Protein 6VLP (pdb70)

Structure (mmCIF, N/CA/C/O backbone):
data_6VLP
#
_entry.id   6VLP
#
_cell.length_a   42.551
_cell.length_b   63.280
_cell.length_c   72.383
_cell.angle_alpha   90.000
_cell.angle_beta   90.000
_cell.angle_gamma   90.000
#
_symmetry.space_group_name_H-M   'C 2 2 21'
#
loop_
_entity.id
_entity.type
_entity.pdbx_description
1 polymer Hop1
2 non-polymer TRIS(HYDROXYETHYL)AMINOMETHANE
3 non-polymer 'SULFATE ION'
4 water water
#
loop_
_atom_site.group_PDB
_atom_site.id
_atom_site.type_symbol
_atom_site.label_atom_id
_atom_site.label_alt_id
_atom_site.label_comp_id
_atom_site.label_asym_id
_atom_site.label_entity_id
_atom_site.label_seq_id
_atom_site.pdbx_PDB_ins_code
_atom_site.Cartn_x
_atom_site.Cartn_y
_atom_site.Cartn_z
_atom_site.occupancy
_atom_site.B_iso_or_equiv
_atom_site.auth_seq_id
_atom_site.auth_comp_id
_atom_site.auth_asym_id
_atom_site.auth_atom_id
_atom_site.pdbx_PDB_model_num
ATOM 1 N N . GLU A 1 18 ? 20.83300 -9.85400 -14.42400 1.000 59.73085 18 GLU A N 1
ATOM 2 C CA . GLU A 1 18 ? 19.46000 -10.25100 -14.14700 1.000 54.50654 18 GLU A CA 1
ATOM 3 C C . GLU A 1 18 ? 18.61800 -9.01100 -13.92400 1.000 55.20136 18 GLU A C 1
ATOM 4 O O . GLU A 1 18 ? 18.28400 -8.29400 -14.86700 1.000 58.97549 18 GLU A O 1
ATOM 6 N N . ILE A 1 19 ? 18.29800 -8.74600 -12.65700 1.000 43.26835 19 ILE A N 1
ATOM 7 C CA . ILE A 1 19 ? 17.38800 -7.64800 -12.35500 1.000 26.92954 19 ILE A CA 1
ATOM 8 C C . ILE A 1 19 ? 18.06100 -6.29600 -12.56600 1.000 28.83240 19 ILE A C 1
ATOM 9 O O . ILE A 1 19 ? 17.39300 -5.31200 -12.90900 1.000 26.02417 19 ILE A O 1
ATOM 14 N N . GLU A 1 20 ? 19.37900 -6.21800 -12.38300 1.000 30.56682 20 GLU A N 1
ATOM 15 C CA . GLU A 1 20 ? 20.05400 -4.92600 -12.51800 1.000 24.82929 20 GLU A CA 1
ATOM 16 C C . GLU A 1 20 ? 19.85100 -4.35000 -13.91600 1.000 24.47136 20 GLU A C 1
ATOM 17 O O . GLU A 1 20 ? 19.69300 -3.13500 -14.08000 1.000 28.16127 20 GLU A O 1
ATOM 23 N N . SER A 1 21 ? 19.81600 -5.21000 -14.93000 1.000 26.20314 21 SER A N 1
ATOM 24 C CA . SER A 1 21 ? 19.58500 -4.74400 -16.29000 1.000 31.12742 21 SER A CA 1
ATOM 25 C C . SER A 1 21 ? 18.21700 -4.08900 -16.41800 1.000 29.42195 21 SER A C 1
ATOM 26 O O . SER A 1 21 ? 18.08200 -3.04100 -17.05800 1.000 27.77701 21 SER A O 1
ATOM 29 N N . LEU A 1 22 ? 17.19300 -4.69000 -15.80500 1.000 25.62149 22 LEU A N 1
ATOM 30 C CA . LEU A 1 22 ? 15.85600 -4.10100 -15.83800 1.000 23.64494 22 LEU A CA 1
ATOM 31 C C . LEU A 1 22 ? 15.80000 -2.80600 -15.05300 1.000 24.36871 22 LEU A C 1
ATOM 32 O O . LEU A 1 22 ? 15.06800 -1.88800 -15.43300 1.000 22.28425 22 LEU A O 1
ATOM 37 N N . ALA A 1 23 ? 16.57100 -2.70200 -13.96800 1.000 21.10779 23 ALA A N 1
ATOM 38 C CA . ALA A 1 23 ? 16.59500 -1.45500 -13.20700 1.000 22.37110 23 ALA A CA 1
ATOM 39 C C . ALA A 1 23 ? 17.27500 -0.34300 -13.99300 1.000 24.22133 23 ALA A C 1
ATOM 40 O O . ALA A 1 23 ? 16.80600 0.79900 -14.00100 1.000 20.82355 23 ALA A O 1
ATOM 42 N N . ARG A 1 24 ? 18.39200 -0.65200 -14.64600 1.000 20.63142 24 ARG A N 1
ATOM 43 C CA . ARG A 1 24 ? 19.03800 0.34900 -15.49100 1.000 21.16833 24 ARG A CA 1
ATOM 44 C C . ARG A 1 24 ? 18.13000 0.76000 -16.63600 1.000 24.94246 24 ARG A C 1
ATOM 45 O O . ARG A 1 24 ? 18.04800 1.94300 -16.98200 1.000 26.84796 24 ARG A O 1
ATOM 53 N N . TYR A 1 25 ? 17.44700 -0.20600 -17.24500 1.000 25.75572 25 TYR A N 1
ATOM 54 C CA . TYR A 1 25 ? 16.47800 0.14200 -18.26900 1.000 22.53165 25 TYR A CA 1
ATOM 55 C C . TYR A 1 25 ? 15.41600 1.07800 -17.70900 1.000 26.95060 25 TYR A C 1
ATOM 56 O O . TYR A 1 25 ? 15.02900 2.05700 -18.36000 1.000 24.07920 25 TYR A O 1
ATOM 65 N N . ALA A 1 26 ? 14.92200 0.78700 -16.50400 1.000 23.64757 26 ALA A N 1
ATOM 66 C CA . ALA A 1 26 ? 13.87000 1.61700 -15.92400 1.000 20.18400 26 ALA A CA 1
ATOM 67 C C . ALA A 1 26 ? 14.36000 3.04100 -15.73200 1.000 19.44970 26 ALA A C 1
ATOM 68 O O . ALA A 1 26 ? 13.66500 4.00200 -16.07000 1.000 20.64195 26 ALA A O 1
ATOM 70 N N . VAL A 1 27 ? 15.55300 3.19000 -15.16900 1.000 20.22085 27 VAL A N 1
ATOM 71 C CA . VAL A 1 27 ? 16.11100 4.52400 -14.97200 1.000 18.25482 27 VAL A CA 1
ATOM 72 C C . VAL A 1 27 ? 16.32900 5.19900 -16.31600 1.000 23.00013 27 VAL A C 1
ATOM 73 O O . VAL A 1 27 ? 16.02200 6.38300 -16.48700 1.000 25.13459 27 VAL A O 1
ATOM 77 N N . ASP A 1 28 ? 16.89000 4.45500 -17.28000 1.000 23.32385 28 ASP A N 1
ATOM 78 C CA . ASP A 1 28 ? 17.13100 4.99800 -18.61500 1.000 26.79532 28 ASP A CA 1
ATOM 79 C C . ASP A 1 28 ? 15.83200 5.49700 -19.23600 1.000 29.91411 28 ASP A C 1
ATOM 80 O O . ASP A 1 28 ? 15.78700 6.60100 -19.79300 1.000 28.59027 28 ASP A O 1
ATOM 85 N N . GLU A 1 29 ? 14.76300 4.68500 -19.16400 1.000 25.67939 29 GLU A N 1
ATOM 86 C CA . GLU A 1 29 ? 13.48800 5.08300 -19.75900 1.000 27.83755 29 GLU A CA 1
ATOM 87 C C . GLU A 1 29 ? 12.89500 6.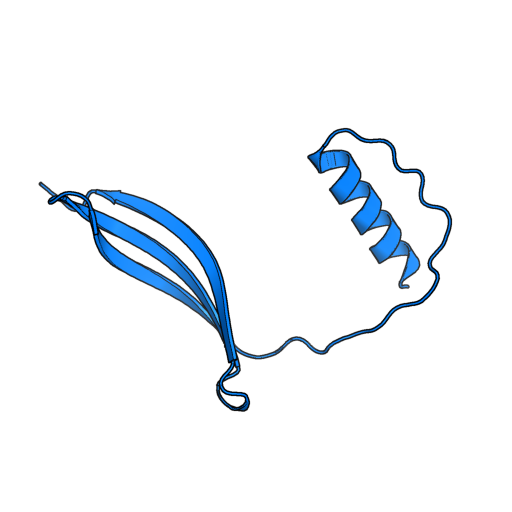27300 -19.03100 1.000 27.09535 29 GLU A C 1
ATOM 88 O O . GLU A 1 29 ? 12.33200 7.17900 -19.65800 1.000 30.19836 29 GLU A O 1
ATOM 94 N N . HIS A 1 30 ? 13.00200 6.27700 -17.70700 1.000 27.68227 30 HIS A N 1
ATOM 95 C CA . HIS A 1 30 ? 12.52700 7.41400 -16.93600 1.000 24.81877 30 HIS A CA 1
ATOM 96 C C . HIS A 1 30 ? 13.29200 8.66900 -17.32400 1.000 21.67628 30 HIS A C 1
ATOM 97 O O . HIS A 1 30 ? 12.69000 9.71600 -17.58800 1.000 29.02980 30 HIS A O 1
ATOM 104 N N . ASN A 1 31 ? 14.62500 8.56600 -17.41400 1.000 26.61898 31 ASN A N 1
ATOM 105 C CA . ASN A 1 31 ? 15.43800 9.72100 -17.79400 1.000 25.03721 31 ASN A CA 1
ATOM 106 C C . ASN A 1 31 ? 15.07600 10.22400 -19.18300 1.000 32.13280 31 ASN A C 1
ATOM 107 O O . ASN A 1 31 ? 14.95800 11.43800 -19.40000 1.000 33.03817 31 ASN A O 1
ATOM 112 N N . LYS A 1 32 ? 14.90200 9.30400 -20.13800 1.000 29.35878 32 LYS A N 1
ATOM 113 C CA . LYS A 1 32 ? 14.54400 9.68100 -21.50100 1.000 37.57029 32 LYS A CA 1
ATOM 114 C C . LYS A 1 32 ? 13.19900 10.39600 -21.55400 1.000 29.43248 32 LYS A C 1
ATOM 115 O O . LYS A 1 32 ? 12.99500 11.28000 -22.39900 1.000 34.08567 32 LYS A O 1
ATOM 121 N N . LYS A 1 33 ? 12.28000 10.04100 -20.65700 1.000 35.11474 33 LYS A N 1
ATOM 122 C CA . LYS A 1 33 ? 10.95100 10.64000 -20.66400 1.000 35.32792 33 LYS A CA 1
ATOM 123 C C . LYS A 1 33 ? 10.99700 12.11600 -20.30600 1.000 41.37338 33 LYS A C 1
ATOM 124 O O . LYS A 1 33 ? 10.35600 12.94000 -20.96200 1.000 44.37374 33 LYS A O 1
ATOM 130 N N . GLN A 1 34 ? 11.71700 12.47200 -19.24500 1.000 39.13364 34 GLN A N 1
ATOM 131 C CA . GLN A 1 34 ? 11.66200 13.83700 -18.73600 1.000 39.84688 34 GLN A CA 1
ATOM 132 C C . GLN A 1 34 ? 12.99000 14.57200 -18.86800 1.000 33.34610 34 GLN A C 1
ATOM 133 O O . GLN A 1 34 ? 13.11100 15.70200 -18.37800 1.000 35.18580 34 GLN A O 1
ATOM 139 N N . ASN A 1 35 ? 13.98100 13.96100 -19.52000 1.000 33.29347 35 ASN A N 1
ATOM 140 C CA . ASN A 1 35 ? 15.30900 14.55700 -19.69100 1.000 34.19357 35 ASN A CA 1
ATOM 141 C C . ASN A 1 35 ? 16.00100 14.77900 -18.34600 1.000 31.09057 35 ASN A C 1
ATOM 142 O O . ASN A 1 35 ? 16.70900 15.77000 -18.14700 1.000 30.94582 35 ASN A O 1
ATOM 147 N N . SER A 1 36 ? 15.81200 13.84800 -17.41800 1.000 30.64052 36 SER A N 1
ATOM 148 C CA . SER A 1 36 ? 16.56800 13.87300 -16.17400 1.000 28.96137 36 SER A CA 1
ATOM 149 C C . SER A 1 36 ? 17.82900 13.01700 -16.31000 1.000 29.70883 36 SER A C 1
ATOM 150 O O . SER A 1 36 ? 17.99700 12.26600 -17.26900 1.000 34.09093 36 SER A O 1
ATOM 153 N N . LEU A 1 37 ? 18.74300 13.15200 -15.34400 1.000 24.39503 37 LEU A N 1
ATOM 154 C CA . LEU A 1 37 ? 19.92200 12.29000 -15.27200 1.000 35.10158 37 LEU A CA 1
ATOM 155 C C . LEU A 1 37 ? 20.01300 11.67500 -13.87800 1.000 24.86877 37 LEU A C 1
ATOM 156 O O . LEU A 1 37 ? 20.96600 11.88700 -13.12700 1.000 23.68705 37 LEU A O 1
ATOM 161 N N . LEU A 1 38 ? 18.97800 10.92500 -13.50700 1.000 20.74722 38 LEU A N 1
ATOM 162 C CA . LEU A 1 38 ? 19.13200 10.00700 -12.39000 1.000 19.03912 38 LEU A CA 1
ATOM 163 C C . LEU A 1 38 ? 20.28300 9.07000 -12.71900 1.000 22.61850 38 LEU A C 1
ATOM 164 O O . LEU A 1 38 ? 20.36900 8.55100 -13.84000 1.000 25.00300 38 LEU A O 1
ATOM 169 N N . GLN A 1 39 ? 21.16500 8.87500 -11.75600 1.000 23.58704 39 GLN A N 1
ATOM 170 C CA . GLN A 1 39 ? 22.33600 8.02000 -11.91100 1.000 22.23161 39 GLN A CA 1
ATOM 171 C C . GLN A 1 39 ? 22.11100 6.77300 -11.05700 1.000 22.96328 39 GLN A C 1
ATOM 172 O O . GLN A 1 39 ? 22.24200 6.80600 -9.83200 1.000 26.44791 39 GLN A O 1
ATOM 178 N N . PHE A 1 40 ? 21.77800 5.67200 -11.73000 1.000 19.63656 40 PHE A N 1
ATOM 179 C CA . PHE A 1 40 ? 21.52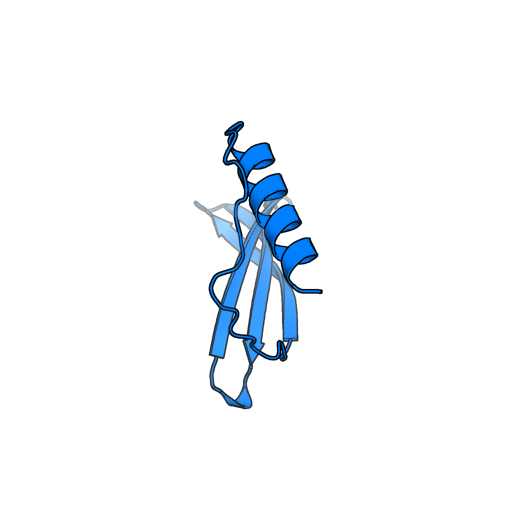400 4.40800 -11.05200 1.000 20.08399 40 PHE A CA 1
ATOM 180 C C . PHE A 1 40 ? 22.68000 4.05600 -10.13000 1.000 22.49480 40 PHE A C 1
ATOM 181 O O . PHE A 1 40 ? 23.84800 4.16600 -10.51100 1.000 23.59230 40 PHE A O 1
ATOM 189 N N . GLU A 1 41 ? 22.34700 3.63600 -8.91000 1.000 19.78132 41 GLU A N 1
ATOM 190 C CA . GLU A 1 41 ? 23.33000 3.17400 -7.94500 1.000 21.80525 41 GLU A CA 1
ATOM 191 C C . GLU A 1 41 ? 23.22000 1.67200 -7.69700 1.000 23.34227 41 GLU A C 1
ATOM 192 O O . GLU A 1 41 ? 24.19000 0.94800 -7.91900 1.000 25.18986 41 GLU A O 1
ATOM 198 N N . LYS A 1 42 ? 22.06800 1.17800 -7.25400 1.000 20.25243 42 LYS A N 1
ATOM 199 C CA . LYS A 1 42 ? 21.93500 -0.25200 -6.98800 1.000 23.66336 42 LYS A CA 1
ATOM 200 C C . LYS A 1 42 ? 20.46700 -0.61300 -6.82700 1.000 21.41836 42 LYS A C 1
ATOM 201 O O . LYS A 1 42 ? 19.61700 0.24400 -6.56300 1.000 20.99199 42 LYS A O 1
ATOM 207 N N . VAL A 1 43 ? 20.18900 -1.90800 -6.96300 1.000 20.20242 43 VAL A N 1
ATOM 208 C CA . VAL A 1 43 ? 18.88600 -2.46100 -6.61600 1.000 15.91507 43 VAL A CA 1
ATOM 209 C C . VAL A 1 43 ? 18.89200 -2.77700 -5.12600 1.000 23.20278 43 VAL A C 1
ATOM 210 O O . VAL A 1 43 ? 19.85000 -3.37600 -4.60900 1.000 21.47626 43 VAL A O 1
ATOM 214 N N . VAL A 1 44 ? 17.84900 -2.34000 -4.43400 1.000 18.64171 44 VAL A N 1
ATOM 215 C CA . VAL A 1 44 ? 17.67900 -2.64900 -3.01700 1.000 16.37038 44 VAL A CA 1
ATOM 216 C C . VAL A 1 44 ? 16.96600 -3.97600 -2.84400 1.000 15.48344 44 VAL A C 1
ATOM 217 O O . VAL A 1 44 ? 17.39600 -4.83300 -2.07100 1.000 19.29179 44 VAL A O 1
ATOM 221 N N A ASN A 1 45 ? 15.86200 -4.16300 -3.56500 0.570 18.49169 45 ASN A N 1
ATOM 222 N N B ASN A 1 45 ? 15.87000 -4.15800 -3.56500 0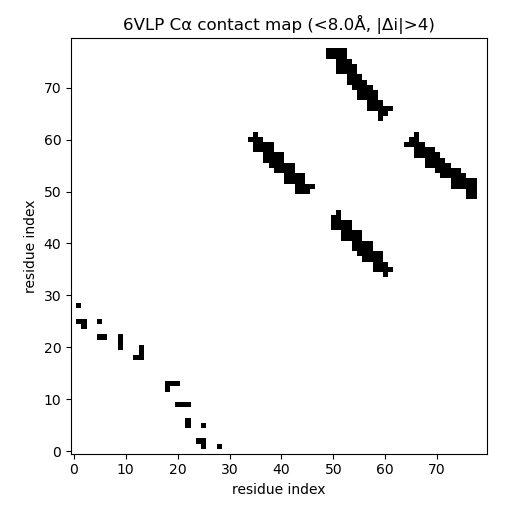.430 18.49432 45 ASN A N 1
ATOM 223 C CA A ASN A 1 45 ? 15.01600 -5.34600 -3.45600 0.570 20.47877 45 ASN A CA 1
ATOM 224 C CA B ASN A 1 45 ? 15.18900 -5.43900 -3.59800 0.430 21.91052 45 ASN A CA 1
ATOM 225 C C A ASN A 1 45 ? 14.04800 -5.36200 -4.62900 0.570 22.80537 45 ASN A C 1
ATOM 226 C C B ASN A 1 45 ? 14.17700 -5.39400 -4.72600 0.430 22.18950 45 ASN A C 1
ATOM 227 O O A ASN A 1 45 ? 13.61500 -4.30600 -5.09200 0.570 18.82331 45 ASN A O 1
ATOM 228 O O B ASN A 1 45 ? 13.86400 -4.33000 -5.26500 0.430 19.37338 45 ASN A O 1
ATOM 237 N N . THR A 1 46 ? 13.68900 -6.56700 -5.09000 1.000 21.30255 46 THR A N 1
ATOM 238 C CA . THR A 1 46 ? 12.70200 -6.71800 -6.13700 1.000 19.21546 46 THR A CA 1
ATOM 239 C C . THR A 1 46 ? 11.60700 -7.64700 -5.64100 1.000 22.87643 46 THR A C 1
ATOM 240 O O . THR A 1 46 ? 11.90200 -8.67300 -5.02200 1.000 22.60008 46 THR A O 1
ATOM 244 N N . LYS A 1 47 ? 10.35500 -7.24600 -5.86000 1.000 21.06305 47 LYS A N 1
ATOM 245 C CA . LYS A 1 47 ? 9.20300 -8.12800 -5.78300 1.000 26.49002 47 LYS A CA 1
ATOM 246 C C . LYS A 1 47 ? 8.79300 -8.49500 -7.19600 1.000 24.37134 47 LYS A C 1
ATOM 247 O O . LYS A 1 47 ? 8.99900 -7.73000 -8.13400 1.000 25.44252 47 LYS A O 1
ATOM 253 N N . GLN A 1 48 ? 8.21700 -9.67000 -7.37100 1.000 27.40855 48 GLN A N 1
ATOM 254 C CA . GLN A 1 48 ? 7.78800 -9.98600 -8.72000 1.000 27.60594 48 GLN A CA 1
ATOM 255 C C . GLN A 1 48 ? 6.39500 -10.56800 -8.70200 1.000 32.35914 48 GLN A C 1
ATOM 256 O O . GLN A 1 48 ? 5.98400 -11.22600 -7.74600 1.000 37.76505 48 GLN A O 1
ATOM 262 N N . GLN A 1 49 ? 5.66300 -10.27200 -9.76600 1.000 31.67748 49 GLN A N 1
ATOM 263 C CA . GLN A 1 49 ? 4.25500 -10.60800 -9.86000 1.000 38.64148 49 GLN A CA 1
ATOM 264 C C . GLN A 1 49 ? 4.05000 -11.27600 -11.21100 1.000 30.74579 49 GLN A C 1
ATOM 265 O O . GLN A 1 49 ? 4.47200 -10.74400 -12.24400 1.000 29.50091 49 GLN A O 1
ATOM 271 N N . VAL A 1 50 ? 3.45400 -12.46400 -11.19900 1.000 34.03040 50 VAL A N 1
ATOM 272 C CA . VAL A 1 50 ? 3.11200 -13.12100 -12.45200 1.000 32.38546 50 VAL A CA 1
ATOM 273 C C . VAL A 1 50 ? 1.98800 -12.35600 -13.12800 1.000 32.69866 50 VAL A C 1
ATOM 274 O O . VAL A 1 50 ? 0.97200 -12.03300 -12.51000 1.000 37.59924 50 VAL A O 1
ATOM 278 N N . VAL A 1 51 ? 2.16800 -12.08600 -14.40700 1.000 24.17395 51 VAL A N 1
ATOM 279 C CA . VAL A 1 51 ? 1.23200 -11.32300 -15.21400 1.000 32.13280 51 VAL A CA 1
ATOM 280 C C . VAL A 1 51 ? 0.36500 -12.31000 -15.99300 1.000 34.55677 51 VAL A C 1
ATOM 281 O O . VAL A 1 51 ? 0.88200 -13.20800 -16.66900 1.000 32.19860 51 VAL A O 1
ATOM 285 N N . SER A 1 52 ? -0.95600 -12.20200 -15.83900 1.000 26.68741 52 SER A N 1
ATOM 286 C CA . SER A 1 52 ? -1.87000 -13.11600 -16.50700 1.000 26.42685 52 SER A CA 1
ATOM 287 C C . SER A 1 52 ? -3.19300 -12.40600 -16.77900 1.000 28.81398 52 SER A C 1
ATOM 288 O O . SER A 1 52 ? -3.39900 -11.25300 -16.39100 1.000 29.32194 52 SER A O 1
ATOM 291 N N . GLY A 1 53 ? -4.09000 -13.11300 -17.44900 1.000 30.56156 53 GLY A N 1
ATOM 292 C CA . GLY A 1 53 ? -5.35700 -12.53400 -17.85400 1.000 33.41980 53 GLY A CA 1
ATOM 293 C C . GLY A 1 53 ? -5.37400 -12.18600 -19.32800 1.000 33.66193 53 GLY A C 1
ATOM 294 O O . GLY A 1 53 ? -4.56900 -12.67200 -20.12400 1.000 32.26966 53 GLY A O 1
ATOM 295 N N . THR A 1 54 ? -6.30500 -11.30800 -19.69000 1.000 19.86028 54 THR A N 1
ATOM 296 C CA . THR A 1 54 ? -6.53100 -10.93800 -21.08000 1.000 20.28664 54 THR A CA 1
ATOM 297 C C . THR A 1 54 ? -6.57700 -9.42800 -21.22900 1.000 20.47877 54 THR A C 1
ATOM 298 O O . THR A 1 54 ? -7.17400 -8.74100 -20.39700 1.000 19.00228 54 THR A O 1
ATOM 302 N N . ILE A 1 55 ? -5.95100 -8.90900 -22.28900 1.000 18.58381 55 ILE A N 1
ATOM 303 C CA . ILE A 1 55 ? -6.17500 -7.53100 -22.71700 1.000 15.67030 55 ILE A CA 1
ATOM 304 C C . ILE A 1 55 ? -7.16500 -7.57300 -23.86900 1.000 16.72043 55 ILE A C 1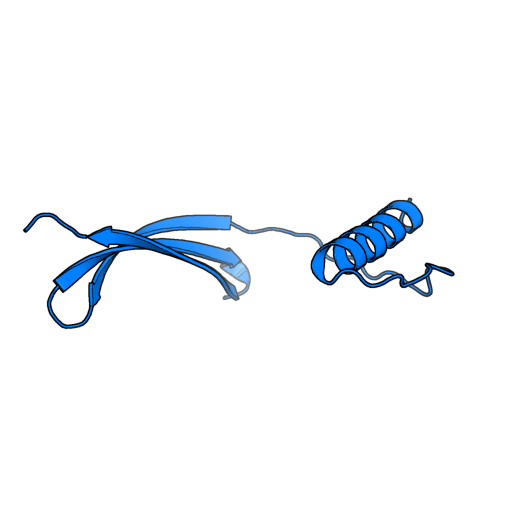
ATOM 305 O O . ILE A 1 55 ? -6.94400 -8.27800 -24.86200 1.000 19.79185 55 ILE A O 1
ATOM 310 N N . TYR A 1 56 ? -8.26500 -6.83900 -23.72600 1.000 16.89939 56 TYR A N 1
ATOM 311 C CA . TYR A 1 56 ? -9.25100 -6.68000 -24.78000 1.000 17.55210 56 TYR A CA 1
ATOM 312 C C . TYR A 1 56 ? -8.99600 -5.33600 -25.44000 1.000 17.88372 56 TYR A C 1
ATOM 313 O O . TYR A 1 56 ? -8.92800 -4.31700 -24.75600 1.000 18.84173 56 TYR A O 1
ATOM 322 N N . ILE A 1 57 ? -8.77000 -5.34900 -26.74900 1.000 18.29956 57 ILE A N 1
ATOM 323 C CA . ILE A 1 57 ? -8.60700 -4.12700 -27.52200 1.000 15.74662 57 ILE A CA 1
ATOM 324 C C . ILE A 1 57 ? -9.94700 -3.90100 -28.20500 1.000 19.05755 57 ILE A C 1
ATOM 325 O O . ILE A 1 57 ? -10.28400 -4.56600 -29.19000 1.000 17.63896 57 ILE A O 1
ATOM 330 N N . ILE A 1 58 ? -10.74200 -3.00100 -27.62900 1.000 19.09176 58 ILE A N 1
ATOM 331 C CA . ILE A 1 58 ? -12.14900 -2.83600 -27.97400 1.000 15.89138 58 ILE A CA 1
ATOM 332 C C . ILE A 1 58 ? -12.32100 -1.59600 -28.83500 1.000 16.20721 58 ILE A C 1
ATOM 333 O O . IL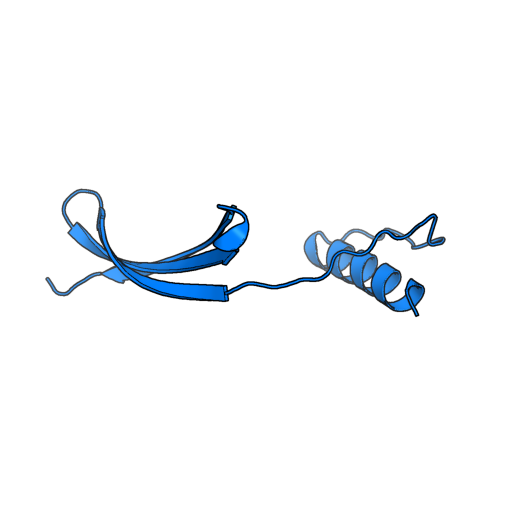E A 1 58 ? -12.06300 -0.48000 -28.37900 1.000 20.04451 58 ILE A O 1
ATOM 338 N N . THR A 1 59 ? -12.78700 -1.78400 -30.06800 1.000 15.86243 59 THR A N 1
ATOM 339 C CA . THR A 1 59 ? -13.20800 -0.66000 -30.90000 1.000 13.87798 59 THR A CA 1
ATOM 340 C C . THR A 1 59 ? -14.68800 -0.44800 -30.63800 1.000 17.31787 59 THR A C 1
ATOM 341 O O . THR A 1 59 ? -15.47100 -1.39400 -30.75300 1.000 19.31021 59 THR A O 1
ATOM 345 N N . LEU A 1 60 ? -15.07100 0.77700 -30.29200 1.000 18.17586 60 LEU A N 1
ATOM 346 C CA . LEU A 1 60 ? -16.43700 1.01900 -29.86000 1.000 15.68083 60 LEU A CA 1
ATOM 347 C C . LEU A 1 60 ? -16.90200 2.36300 -30.40300 1.000 14.62807 60 LEU A C 1
ATOM 348 O O . LEU A 1 60 ? -16.09600 3.24600 -30.71100 1.000 18.19692 60 LEU A O 1
ATOM 353 N N . GLU A 1 61 ? -18.22100 2.50200 -30.51600 1.000 16.01771 61 GLU A N 1
ATOM 354 C CA . GLU A 1 61 ? -18.85700 3.76700 -30.86400 1.000 18.04427 61 GLU A CA 1
ATOM 355 C C . GLU A 1 61 ? -19.37100 4.44000 -29.60300 1.000 22.72115 61 GLU A C 1
ATOM 356 O O . GLU A 1 61 ? -19.95600 3.78600 -28.73900 1.000 19.24441 61 GLU A O 1
ATOM 362 N N . ALA A 1 62 ? -19.18700 5.75500 -29.51100 1.000 19.46286 62 ALA A N 1
ATOM 363 C CA . ALA A 1 62 ? -19.76800 6.49800 -28.41000 1.000 19.17072 62 ALA A CA 1
ATOM 364 C C . ALA A 1 62 ? -20.05700 7.90500 -28.89600 1.000 21.88947 62 ALA A C 1
ATOM 365 O O . ALA A 1 62 ? -19.38000 8.41800 -29.79200 1.000 20.77881 62 ALA A O 1
ATOM 367 N N . VAL A 1 63 ? -21.07500 8.51400 -28.30700 1.000 24.24238 63 VAL A N 1
ATOM 368 C CA . VAL A 1 63 ? -21.53500 9.82900 -28.72200 1.000 22.92380 63 VAL A CA 1
ATOM 369 C C . VAL A 1 63 ? -20.88900 10.87000 -27.82000 1.000 31.20374 63 VAL A C 1
ATOM 370 O O . VAL A 1 63 ? -20.89800 10.73500 -26.58900 1.000 29.83516 63 VAL A O 1
ATOM 374 N N . ASP A 1 64 ? -20.33300 11.91100 -28.43200 1.000 31.03530 64 ASP A N 1
ATOM 375 C CA . ASP A 1 64 ? -19.62700 12.97500 -27.72500 1.000 31.30375 64 ASP A CA 1
ATOM 376 C C . ASP A 1 64 ? -20.24700 14.28700 -28.16600 1.000 31.55642 64 ASP A C 1
ATOM 377 O O . ASP A 1 64 ? -20.18800 14.63100 -29.34900 1.000 32.83025 64 ASP A O 1
ATOM 382 N N . GLY A 1 65 ? -20.86800 14.99200 -27.22800 1.000 36.72546 65 GLY A N 1
ATOM 383 C CA . GLY A 1 65 ? -21.50800 16.25500 -27.56300 1.000 42.23927 65 GLY A CA 1
ATOM 384 C C . GLY A 1 65 ? -22.42000 16.16200 -28.76600 1.000 46.27134 65 GLY A C 1
ATOM 385 O O . GLY A 1 65 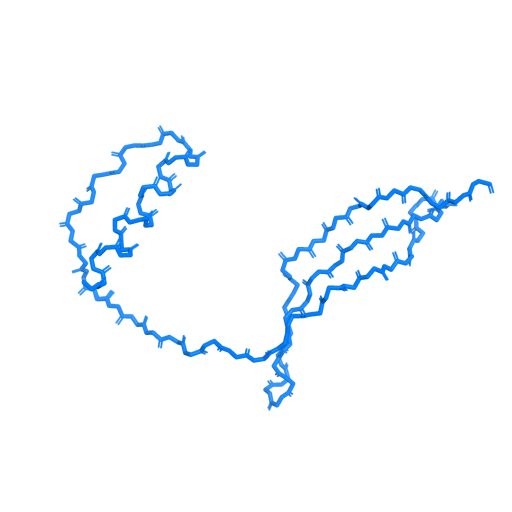? -22.44700 17.07700 -29.59400 1.000 45.40018 65 GLY A O 1
ATOM 386 N N . GLY A 1 66 ? -23.14500 15.05700 -28.89400 1.000 35.37793 66 GLY A N 1
ATOM 387 C CA . GLY A 1 66 ? -24.11100 14.91500 -29.96500 1.000 38.51514 66 GLY A CA 1
ATOM 388 C C . GLY A 1 66 ? -23.58100 14.33200 -31.25800 1.000 38.77570 66 GLY A C 1
ATOM 389 O O . GLY A 1 66 ? -24.36400 14.14600 -32.20200 1.000 43.30782 66 GLY A O 1
ATOM 390 N N . LYS A 1 67 ? -22.28800 14.04400 -31.34500 1.000 33.01712 67 LYS A N 1
ATOM 391 C CA . LYS A 1 67 ? -21.70600 13.46700 -32.54600 1.000 29.76409 67 LYS A CA 1
ATOM 392 C C . LYS A 1 67 ? -21.16600 12.08500 -32.21800 1.000 27.47435 67 LYS A C 1
ATOM 393 O O . LYS A 1 67 ? -20.44900 11.91800 -31.22400 1.000 25.18460 67 LYS A O 1
ATOM 396 N N . LYS A 1 68 ? -21.49000 11.10100 -33.05900 1.000 24.86351 68 LYS A N 1
ATOM 397 C CA . LYS A 1 68 ? -21.00100 9.74700 -32.84300 1.000 20.30507 68 LYS A CA 1
ATOM 398 C C . LYS A 1 68 ? -19.55900 9.62600 -33.31900 1.000 20.96830 68 LYS A C 1
ATOM 399 O O . LYS A 1 68 ? -19.22600 10.01500 -34.44300 1.000 24.13447 68 LYS A O 1
ATOM 405 N N . LYS A 1 69 ? -18.71000 9.07900 -32.46000 1.000 24.95826 69 LYS A N 1
ATOM 406 C CA . LYS A 1 69 ? -17.30200 8.89600 -32.76100 1.000 23.28963 69 LYS A CA 1
ATOM 407 C C . LYS A 1 69 ? -16.89600 7.46900 -32.43600 1.000 23.17909 69 LYS A C 1
ATOM 408 O O . LYS A 1 69 ? -17.63500 6.71600 -31.79200 1.000 22.87643 69 LYS A O 1
ATOM 414 N N . VAL A 1 70 ? -15.69500 7.10800 -32.88000 1.000 18.50485 70 VAL A N 1
ATOM 415 C CA . VAL A 1 70 ? -15.15400 5.76900 -32.69700 1.000 19.63920 70 VAL A CA 1
ATOM 416 C C . VAL A 1 70 ? -13.91500 5.87000 -31.82500 1.000 19.62867 70 VAL A C 1
ATOM 417 O O . VAL A 1 70 ? -13.05300 6.73000 -32.05500 1.000 19.32863 70 VAL A O 1
ATOM 421 N N . TYR A 1 71 ? -13.82700 4.98000 -30.84100 1.000 16.74148 71 TYR A N 1
ATOM 422 C CA . TYR A 1 71 ? -12.74700 4.97000 -29.86600 1.000 17.45999 71 TYR A CA 1
ATOM 423 C C . TYR A 1 71 ? -12.14700 3.58000 -29.78300 1.000 18.81015 71 TYR A C 1
ATOM 424 O O . TYR A 1 71 ? -12.78300 2.58500 -30.12000 1.000 17.84424 71 TYR A O 1
ATOM 433 N N . GLU A 1 72 ? -10.91300 3.51900 -29.29900 1.000 18.63381 72 GLU A N 1
ATOM 434 C CA . GLU A 1 72 ? -10.27600 2.24700 -28.98300 1.000 18.47327 72 GLU A CA 1
ATOM 435 C C . GLU A 1 72 ? -9.91800 2.23200 -27.50500 1.000 19.04965 72 GLU A C 1
ATOM 436 O O . GLU A 1 72 ? -9.22700 3.13700 -27.02400 1.000 20.48140 72 GLU A O 1
ATOM 442 N N . ALA A 1 73 ? -10.38300 1.20800 -26.79400 1.000 16.64936 73 ALA A N 1
ATOM 443 C CA . ALA A 1 73 ? -10.11800 1.02600 -25.37300 1.000 14.22276 73 ALA A CA 1
ATOM 444 C C . ALA A 1 73 ? -9.34700 -0.27300 -25.18900 1.000 20.21821 73 ALA A C 1
ATOM 445 O O . ALA A 1 73 ? -9.65300 -1.27100 -25.83600 1.000 22.59218 73 ALA A O 1
ATOM 447 N N . LYS A 1 74 ? -8.33700 -0.25800 -24.32800 1.000 16.72043 74 LYS A N 1
ATOM 448 C CA . LYS A 1 74 ? -7.61200 -1.47000 -23.96700 1.000 17.13363 74 LYS A CA 1
ATOM 449 C C . LYS A 1 74 ? -7.90300 -1.73600 -22.49800 1.000 17.68896 74 LYS A C 1
ATOM 450 O O . LYS A 1 74 ? -7.52600 -0.93500 -21.62900 1.000 20.01293 74 LYS A O 1
ATOM 456 N N . VAL A 1 75 ? -8.59400 -2.84000 -22.22500 1.000 16.48882 75 VAL A N 1
ATOM 457 C CA . VAL A 1 75 ? -9.00900 -3.20200 -20.87800 1.000 14.24644 75 VAL A CA 1
ATOM 458 C C . VAL A 1 75 ? -8.36400 -4.53600 -20.50800 1.000 19.45496 75 VAL A C 1
ATOM 459 O O . VAL A 1 75 ? -8.50600 -5.52100 -21.23700 1.000 17.79950 75 VAL A O 1
ATOM 463 N N . TRP A 1 76 ? -7.65600 -4.56200 -19.37600 1.000 18.68119 76 TRP A N 1
ATOM 464 C CA . TRP A 1 76 ? -7.07400 -5.79400 -18.83000 1.000 16.77043 76 TRP A CA 1
ATOM 465 C C . TRP A 1 76 ? -8.06900 -6.45900 -17.88800 1.000 19.49444 76 TRP A C 1
ATOM 466 O O . TRP A 1 76 ? -8.59700 -5.80700 -16.98000 1.000 22.90275 76 TRP A O 1
ATOM 477 N N . GLU A 1 77 ? -8.31900 -7.75100 -18.08700 1.000 20.39192 77 GLU A N 1
ATOM 478 C CA . GLU A 1 77 ? -9.21600 -8.46400 -17.19600 1.000 20.48930 77 GLU A CA 1
ATOM 479 C C . GLU A 1 77 ? -8.55400 -9.70900 -16.63600 1.000 23.22647 77 GLU A C 1
ATOM 480 O O . GLU A 1 77 ? -7.86000 -10.43700 -17.35800 1.000 20.69985 77 GLU A O 1
ATOM 486 N N . LYS A 1 78 ? -8.79900 -9.95800 -15.34400 1.000 26.62161 78 LYS A N 1
ATOM 487 C CA . LYS A 1 78 ? -8.49600 -11.22100 -14.67200 1.000 25.14512 78 LYS A CA 1
ATOM 488 C C . LYS A 1 78 ? -9.80200 -11.65600 -14.03100 1.000 32.84604 78 LYS A C 1
ATOM 489 O O . LYS A 1 78 ? -10.03800 -11.40100 -12.83600 1.000 31.29586 78 LYS A O 1
ATOM 495 N N . PRO A 1 79 ? -10.68200 -12.32100 -14.78500 1.000 31.40377 79 PRO A N 1
ATOM 496 C CA . PRO A 1 79 ? -12.06000 -12.50400 -14.31100 1.000 34.88313 79 PRO A CA 1
ATOM 497 C C . PRO A 1 79 ? -12.17800 -13.38300 -13.07900 1.000 36.33067 79 PRO A C 1
ATOM 498 O O . PRO A 1 79 ? -13.08100 -13.15500 -12.26500 1.000 40.10744 79 PRO A O 1
ATOM 502 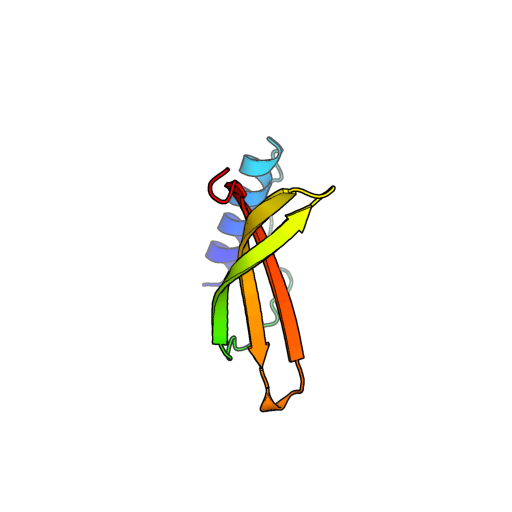N N . TRP A 1 80 ? -11.31300 -14.39000 -12.92200 1.000 38.90730 80 TRP A N 1
ATOM 503 C CA . TRP A 1 80 ? -11.36200 -15.23100 -11.73300 1.000 35.56479 80 TRP A CA 1
ATOM 504 C C . TRP A 1 80 ? -11.07000 -14.45300 -10.46200 1.000 43.09201 80 TRP A C 1
ATOM 505 O O . TRP A 1 80 ? -11.32700 -14.96500 -9.36700 1.000 42.74986 80 TRP A O 1
ATOM 516 N N . MET A 1 81 ? -10.51800 -13.25000 -10.58100 1.000 39.18628 81 MET A N 1
ATOM 517 C CA . MET A 1 81 ? -10.27200 -12.35500 -9.46000 1.000 39.83109 81 MET A CA 1
ATOM 518 C C . MET A 1 81 ? -11.24900 -11.19900 -9.40700 1.000 39.93637 81 MET A C 1
ATOM 519 O O . MET A 1 81 ? -11.08500 -10.32500 -8.55300 1.000 44.88433 81 MET A O 1
ATOM 524 N N . ASN A 1 82 ? -12.20500 -11.13000 -10.33600 1.000 39.71266 82 ASN A N 1
ATOM 525 C CA . ASN A 1 82 ? -13.08900 -9.97200 -10.48300 1.000 49.45856 82 ASN A CA 1
ATOM 526 C C . ASN A 1 82 ? -12.28900 -8.67800 -10.66600 1.000 48.38738 82 ASN A C 1
ATOM 527 O O . ASN A 1 82 ? -12.66700 -7.61000 -10.17500 1.000 49.82176 82 ASN A O 1
ATOM 532 N N . PHE A 1 83 ? -11.18700 -8.77100 -11.40600 1.000 37.70452 83 PHE A N 1
ATOM 533 C CA . PHE A 1 83 ? -10.28300 -7.65400 -11.63400 1.000 28.85872 83 PHE A CA 1
ATOM 534 C C . PHE A 1 83 ? -10.42400 -7.13300 -13.06300 1.000 27.30064 83 PHE A C 1
ATOM 535 O O . PHE A 1 83 ? -10.48600 -7.91200 -14.02200 1.000 27.60068 83 PHE A O 1
ATOM 543 N N . LYS A 1 84 ? -10.49700 -5.81100 -13.20700 1.000 26.80585 84 LYS A N 1
ATOM 544 C CA . LYS A 1 84 ? -10.39900 -5.20500 -14.52800 1.000 25.94522 84 LYS A CA 1
ATOM 545 C C . LYS A 1 84 ? -9.75200 -3.83500 -14.38100 1.000 26.88743 84 LYS A C 1
ATOM 546 O O . LYS A 1 84 ? -9.85200 -3.19600 -13.33000 1.000 29.81410 84 LYS A O 1
ATOM 552 N N . GLU A 1 85 ? -9.06100 -3.40300 -15.43000 1.000 22.86064 85 GLU A N 1
ATOM 553 C CA . GLU A 1 85 ? -8.30900 -2.15800 -15.36100 1.000 21.59733 85 GLU A CA 1
ATOM 554 C C . GLU A 1 85 ? -8.20200 -1.56500 -16.75700 1.000 22.21582 85 GLU A C 1
ATOM 555 O O . GLU A 1 85 ? -7.72600 -2.23000 -17.67800 1.000 21.60259 85 GLU A O 1
ATOM 561 N N . LEU A 1 86 ? -8.63500 -0.31300 -16.91300 1.000 20.62353 86 LEU A N 1
ATOM 562 C CA . LEU A 1 86 ? -8.45300 0.38100 -18.17900 1.000 19.98661 86 LEU A CA 1
ATOM 563 C C . LEU A 1 86 ? -6.99500 0.76200 -18.35900 1.000 22.65008 86 LEU A C 1
ATOM 564 O O . LEU A 1 86 ? -6.41800 1.44300 -17.50800 1.000 24.50820 86 LEU A O 1
ATOM 569 N N . GLN A 1 87 ? -6.40200 0.33400 -19.47800 1.000 21.61312 87 GLN A N 1
ATOM 570 C CA . GLN A 1 87 ? -4.99800 0.59700 -19.78100 1.000 25.21355 87 GLN A CA 1
ATOM 571 C C . GLN A 1 87 ? -4.80400 1.78400 -20.70900 1.000 24.70559 87 GLN A C 1
ATOM 572 O O . GLN A 1 87 ? -3.81400 2.51500 -20.58600 1.000 26.34790 87 GLN A O 1
ATOM 578 N N . GLU A 1 88 ? -5.72000 1.97100 -21.65200 1.000 21.01568 88 GLU A N 1
ATOM 579 C CA . GLU A 1 88 ? -5.54700 2.97000 -22.68900 1.000 24.38187 88 GLU A CA 1
ATOM 580 C C . GLU A 1 88 ? -6.91600 3.26600 -23.28600 1.000 22.31847 88 GLU A C 1
ATOM 581 O O . GLU A 1 88 ? -7.77800 2.39000 -23.34100 1.000 20.28664 88 GLU A O 1
ATOM 587 N N . PHE A 1 89 ? -7.11800 4.51200 -23.71100 1.000 22.70535 89 PHE A N 1
ATOM 588 C CA . PHE A 1 89 ? -8.39700 4.89900 -24.30600 1.000 19.88659 89 PHE A CA 1
ATOM 589 C C . PHE A 1 89 ? -8.11000 6.05500 -25.24900 1.000 20.31033 89 PHE A C 1
ATOM 590 O O . PHE A 1 89 ? -7.61100 7.09000 -24.80200 1.000 23.73442 89 PHE A O 1
ATOM 598 N N . LYS A 1 90 ? -8.39100 5.88400 -26.54200 1.000 21.53153 90 LYS A N 1
ATOM 599 C CA . LYS A 1 90 ? -8.08600 6.93200 -27.50300 1.000 23.18436 90 LYS A CA 1
ATOM 600 C C . LYS A 1 90 ? -9.19400 7.07800 -28.53300 1.000 19.35232 90 LYS A C 1
ATOM 601 O O . LYS A 1 90 ? -9.92300 6.13500 -28.84400 1.000 23.88707 90 LYS A O 1
ATOM 607 N N . LEU A 1 91 ? -9.29700 8.29300 -29.05200 1.000 21.41046 91 LEU A N 1
ATOM 608 C CA . LEU A 1 91 ? -10.16400 8.57600 -30.17800 1.000 19.14177 91 LEU A CA 1
ATOM 609 C C . LEU A 1 91 ? -9.57000 7.98700 -31.44400 1.000 25.27145 91 LEU A C 1
ATOM 610 O O . LEU A 1 91 ? -8.38500 8.18800 -31.73300 1.000 26.88480 91 LEU A O 1
ATOM 615 N N . ILE A 1 92 ? -10.39100 7.25800 -32.19400 1.000 22.74220 92 ILE A N 1
ATOM 616 C CA . ILE A 1 92 ? -10.03900 6.88600 -33.56000 1.000 21.50521 92 ILE A CA 1
ATOM 617 C C . ILE A 1 92 ? -10.491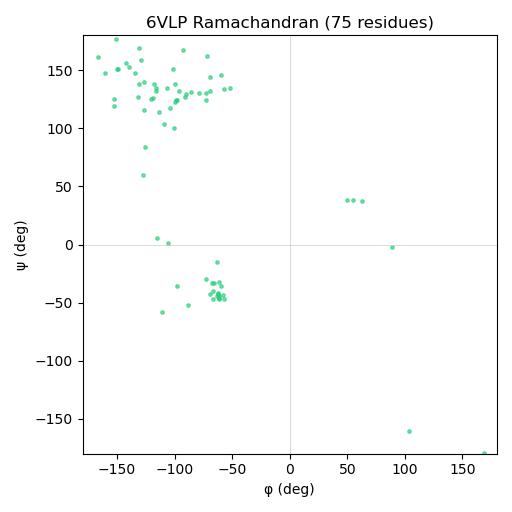00 7.94200 -34.55400 1.000 21.91315 92 ILE A C 1
ATOM 618 O O . ILE A 1 92 ? -9.69900 8.43600 -35.35800 1.000 25.67413 92 ILE A O 1
ATOM 623 N N . GLY A 1 93 ? -11.75800 8.32200 -34.51100 1.000 21.69734 93 GLY A N 1
ATOM 624 C CA . GLY A 1 93 ? -12.23100 9.36300 -35.40100 1.000 23.09751 93 GLY A CA 1
ATOM 625 C C . GLY A 1 93 ? -13.74000 9.44800 -35.37400 1.000 25.92416 93 GLY A C 1
ATOM 626 O O . GLY A 1 93 ? -14.41700 8.71800 -34.64900 1.000 23.20805 93 GLY A O 1
ATOM 627 N N . ASP A 1 94 ? -14.24400 10.37600 -36.17900 1.000 29.34036 94 ASP A N 1
ATOM 628 C CA . ASP A 1 94 ? -15.67600 10.57500 -36.33000 1.000 26.93481 94 ASP A CA 1
ATOM 629 C C . ASP A 1 94 ? -16.30400 9.39900 -37.05800 1.000 28.83504 94 ASP A C 1
ATOM 630 O O . ASP A 1 94 ? -15.71500 8.83100 -37.98400 1.000 29.53249 94 ASP A O 1
ATOM 635 N N . ALA A 1 95 ? -17.52400 9.05900 -36.66100 1.000 25.56359 95 ALA A N 1
ATOM 636 C CA . ALA A 1 95 ? -18.36600 8.23500 -37.50700 1.000 30.43786 95 ALA A CA 1
ATOM 637 C C . ALA A 1 95 ? -18.85000 9.06700 -38.70000 1.000 31.00372 95 ALA A C 1
ATOM 638 O O . ALA A 1 95 ? -18.77800 10.30100 -38.67700 1.000 30.07729 95 ALA A O 1
ATOM 640 N N . PRO A 1 96 ? -19.33300 8.41600 -39.76300 1.000 30.28784 96 PRO A N 1
ATOM 641 C CA . PRO A 1 96 ? -19.76500 9.17200 -40.94800 1.000 34.19621 96 PRO A CA 1
ATOM 642 C C . PRO A 1 96 ? -20.88700 10.15600 -40.63400 1.000 37.92823 96 PRO A C 1
ATOM 643 O O . PRO A 1 96 ? -21.74600 9.90800 -39.78600 1.000 40.63382 96 PRO A O 1
ATOM 647 N N . SER A 1 97 ? -20.85900 11.28600 -41.33900 1.000 43.91579 97 SER A N 1
ATOM 648 C CA . SER A 1 97 ? -21.82800 12.36300 -41.16100 1.000 49.33749 97 SER A CA 1
ATOM 649 C C . SER A 1 97 ? -23.11600 12.07400 -41.92000 1.000 58.13065 97 SER A C 1
ATOM 650 O O . SER A 1 97 ? -23.64500 10.96500 -41.85900 1.000 61.25998 97 SER A O 1
#

Solvent-accessible surface area: 6949 Å² total; per-residue (Å²): 118,71,87,67,114,22,110,130,55,30,86,67,74,18,148,161,92,143,37,137,99,140,44,157,143,53,134,107,66,179,172,130,135,115,48,41,60,94,103,107,72,97,54,113,40,102,71,88,74,57,97,40,31,28,30,4,57,35,41,54,22,72,164,99,140,54,154,78,104,83,72,104,96,101,96,22,104,14,135,155

Nearest PDB structures (foldseek):
  6vlp-assembly1_A  TM=1.013E+00  e=1.004E-13  Humulus lupulus
  4tx4-assembly1_B  TM=7.390E-01  e=4.909E-10  Vigna unguiculata
  8sj5-assembly2_D  TM=6.456E-01  e=2.205E-10  Juglans regia
  6qoz-assembly1_C  TM=5.654E-01  e=1.147E-06  synthetic construct
  7vww-assembly2_C  TM=3.794E-01  e=1.638E-03  Dioscoreophyllum cumminsii

Radius of gyration: 19.27 Å; Cα contacts (8 Å, |Δi|>4): 107; chains: 1; bounding box: 47×32×38 Å

Foldseek 3Di:
DVVVVVVVVQVVVCVVPVDDDDDDDDPDDDDDDDDFDWDFDWDWDADPRFIFIKTWIKGDDVVVPDIDTDDIGTPTGDDD

Sequence (80 aa):
EIESLARYAVDEHNKKQNSLLQFEKVVNNTKQQVVSGTIYIITLEAVDGGKKKVYEAKVWEKPWMNFKELQEFKLIGDAPS

B-factor: mean 32.04, std 16.11, range [13.88, 148.51]

Secondary structure (DSSP, 8-state):
-HHHHHHHHHHHHHHHHT-----------------SEEEEEEEEEEETTEEEEEEEEEEEEGGGTEEEEEEEEEEEEPP-